Protein AF-A0A7C9PXB5-F1 (afdb_monomer)

Solvent-accessible surface area (backbone atoms only — not comparable to full-atom values): 5337 Å² total; per-residue (Å²): 134,88,87,90,86,83,90,83,81,83,83,68,93,81,85,78,86,75,67,83,74,81,74,66,80,72,75,82,74,79,71,58,60,49,77,48,75,48,77,46,96,82,60,24,37,37,39,38,42,39,38,73,98,49,60,51,28,45,37,37,40,29,51,61,88,68,51,77,48,75,51,76,48,70,60,80,77,85,125

Mean predicted aligned error: 15.79 Å

pLDDT: mean 73.5, std 18.85, range [40.22, 94.62]

Structur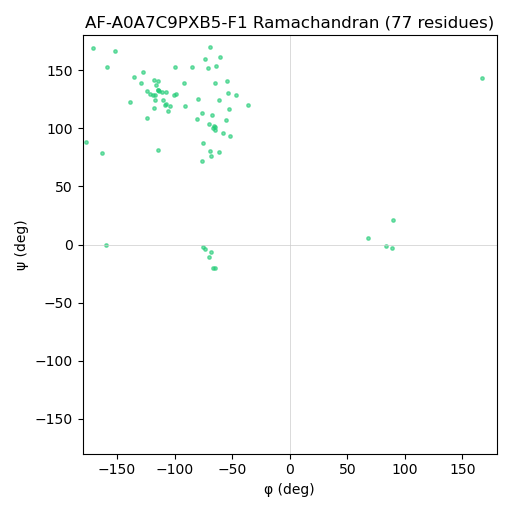e (mmCIF, N/CA/C/O backbone):
data_AF-A0A7C9PXB5-F1
#
_entry.id   AF-A0A7C9PXB5-F1
#
loop_
_atom_site.group_PDB
_atom_site.id
_atom_site.type_symbol
_atom_site.label_atom_id
_atom_site.label_alt_id
_atom_site.label_comp_id
_atom_site.label_asym_id
_atom_site.label_entity_id
_atom_site.label_seq_id
_atom_site.pdbx_PDB_ins_code
_atom_site.Cartn_x
_atom_site.Cartn_y
_atom_site.Cartn_z
_atom_site.occupancy
_atom_site.B_iso_or_equiv
_atom_site.auth_seq_id
_atom_site.auth_comp_id
_atom_site.auth_asym_id
_atom_site.auth_atom_id
_atom_site.pdbx_PDB_model_num
ATOM 1 N N . MET A 1 1 ? -20.212 -51.792 67.063 1.00 40.22 1 MET A N 1
ATOM 2 C CA . MET A 1 1 ? -18.804 -51.779 66.622 1.00 40.22 1 MET A CA 1
ATOM 3 C C . MET A 1 1 ? -18.776 -51.349 65.166 1.00 40.22 1 MET A C 1
ATOM 5 O O . MET A 1 1 ? -19.451 -51.971 64.357 1.00 40.22 1 MET A O 1
ATOM 9 N N . GLU A 1 2 ? -18.091 -50.239 64.890 1.00 46.84 2 GLU A N 1
ATOM 10 C CA . GLU A 1 2 ? -17.697 -49.747 63.556 1.00 46.84 2 GLU A CA 1
ATOM 11 C C . GLU A 1 2 ? 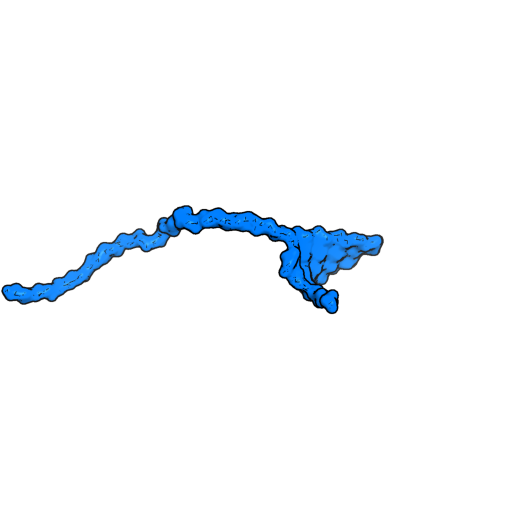-16.719 -50.744 62.891 1.00 46.84 2 GLU A C 1
ATOM 13 O O . GLU A 1 2 ? -16.073 -51.505 63.606 1.00 46.84 2 GLU A O 1
ATOM 18 N N . THR A 1 3 ? -16.620 -50.840 61.558 1.00 40.81 3 THR A N 1
ATOM 19 C CA . THR A 1 3 ? -15.724 -49.989 60.739 1.00 40.81 3 THR A CA 1
ATOM 20 C C . THR A 1 3 ? -16.116 -49.898 59.249 1.00 40.81 3 THR A C 1
ATOM 22 O O . THR A 1 3 ? -16.728 -50.793 58.672 1.00 40.81 3 THR A O 1
ATOM 25 N N . ARG A 1 4 ? -15.733 -48.766 58.634 1.00 50.75 4 ARG A N 1
ATOM 26 C CA . ARG A 1 4 ? -15.899 -48.347 57.225 1.00 50.75 4 ARG A CA 1
ATOM 27 C C . ARG A 1 4 ? -14.789 -48.874 56.297 1.00 50.75 4 ARG A C 1
ATOM 29 O O . ARG A 1 4 ? -13.650 -48.947 56.739 1.00 50.75 4 ARG A O 1
ATOM 36 N N . ALA A 1 5 ? -15.107 -49.039 55.006 1.00 46.28 5 ALA A N 1
ATOM 37 C CA . ALA A 1 5 ? -14.341 -48.675 53.784 1.00 46.28 5 ALA A CA 1
ATOM 38 C C . ALA A 1 5 ? -15.016 -49.388 52.584 1.00 46.28 5 ALA A C 1
ATOM 40 O O . ALA A 1 5 ? -15.503 -50.494 52.754 1.00 46.28 5 ALA A O 1
ATOM 41 N N . GLY A 1 6 ? -15.144 -48.881 51.359 1.00 46.78 6 GLY A N 1
ATOM 42 C CA . GLY A 1 6 ? -14.525 -47.763 50.664 1.00 46.78 6 GLY A CA 1
ATOM 43 C C . GLY A 1 6 ? -15.243 -47.538 49.320 1.00 46.78 6 GLY A C 1
ATOM 44 O O . GLY A 1 6 ? -16.106 -48.311 48.909 1.00 46.78 6 GLY A O 1
ATOM 45 N N . GLU A 1 7 ? -14.926 -46.414 48.693 1.00 43.66 7 GLU A N 1
ATOM 46 C CA . GLU A 1 7 ? -15.632 -45.785 47.579 1.00 43.66 7 GLU A CA 1
ATOM 47 C C . GLU A 1 7 ? -15.482 -46.476 46.208 1.00 43.66 7 GLU A C 1
ATOM 49 O O . GLU A 1 7 ? -14.495 -47.149 45.935 1.00 43.66 7 GLU A O 1
ATOM 54 N N . GLY A 1 8 ? -16.414 -46.186 45.292 1.00 43.66 8 GLY A N 1
ATOM 55 C CA . GLY A 1 8 ? -16.264 -46.447 43.857 1.00 43.66 8 GLY A CA 1
ATOM 56 C C . GLY A 1 8 ? -17.279 -45.649 43.039 1.00 43.66 8 GLY A C 1
ATOM 57 O O . GLY A 1 8 ? -18.333 -46.156 42.673 1.00 43.66 8 GLY A O 1
ATOM 58 N N . LYS A 1 9 ? -17.000 -44.355 42.841 1.00 52.66 9 LYS A N 1
ATOM 59 C CA . LYS A 1 9 ? -17.888 -43.363 42.217 1.00 52.66 9 LYS A CA 1
ATOM 60 C C . LYS A 1 9 ? -18.173 -43.676 40.739 1.00 52.66 9 LYS A C 1
ATOM 62 O O . LYS A 1 9 ? -17.280 -44.005 39.968 1.00 52.66 9 LYS A O 1
ATOM 67 N N . VAL A 1 10 ? -19.433 -43.475 40.360 1.00 48.38 10 VAL A N 1
ATOM 68 C CA . VAL A 1 10 ? -19.989 -43.536 39.003 1.00 48.38 10 VAL A CA 1
ATOM 69 C C . VAL A 1 10 ? -19.224 -42.586 38.064 1.00 48.38 10 VAL A C 1
ATOM 71 O O . VAL A 1 10 ? -19.415 -41.370 38.140 1.00 48.38 10 VAL A O 1
ATOM 74 N N . LEU A 1 11 ? -18.394 -43.108 37.154 1.00 48.28 11 LEU A N 1
ATOM 75 C CA . LEU A 1 11 ? -17.898 -42.330 36.013 1.00 48.28 11 LEU A CA 1
ATOM 76 C C . LEU A 1 11 ? -19.029 -42.206 34.985 1.00 48.28 11 LEU A C 1
ATOM 78 O O . LEU A 1 11 ? -19.180 -43.018 34.081 1.00 48.28 11 LEU A O 1
ATOM 82 N N . ARG A 1 12 ? -19.870 -41.181 35.151 1.00 53.72 12 ARG A N 1
ATOM 83 C CA . ARG A 1 12 ? -20.636 -40.636 34.028 1.00 53.72 12 ARG A CA 1
ATOM 84 C C . ARG A 1 12 ? -19.661 -39.798 33.217 1.00 53.72 12 ARG A C 1
ATOM 86 O O . ARG A 1 12 ? -19.212 -38.769 33.721 1.00 53.72 12 ARG A O 1
ATOM 93 N N . ASP A 1 13 ? -19.359 -40.230 31.997 1.00 47.09 13 ASP A N 1
ATOM 94 C CA . ASP A 1 13 ? -18.696 -39.424 30.973 1.00 47.09 13 ASP A CA 1
ATOM 95 C C . ASP A 1 13 ? -19.446 -38.100 30.795 1.00 47.09 13 ASP A C 1
ATOM 97 O O . ASP A 1 13 ? -20.449 -37.973 30.093 1.00 47.09 13 ASP A O 1
ATOM 101 N N . ARG A 1 14 ? -18.981 -37.097 31.534 1.00 52.59 14 ARG A N 1
ATOM 102 C CA . ARG A 1 14 ? -19.504 -35.741 31.564 1.00 52.59 14 ARG A CA 1
ATOM 103 C C . ARG A 1 14 ? -18.418 -34.839 31.001 1.00 52.59 14 ARG A C 1
ATOM 105 O O . ARG A 1 14 ? -17.692 -34.220 31.770 1.00 52.59 14 ARG A O 1
ATOM 112 N N . SER A 1 15 ? -18.302 -34.749 29.677 1.00 50.00 15 SER A N 1
ATOM 113 C CA . SER A 1 15 ? -17.754 -33.556 29.005 1.00 50.00 15 SER A CA 1
ATOM 114 C C . SER A 1 15 ? -17.785 -33.671 27.485 1.00 50.00 15 SER A C 1
ATOM 116 O O . SER A 1 15 ? -16.802 -34.049 26.864 1.00 50.00 15 SER A O 1
ATOM 118 N N . ALA A 1 16 ? -18.901 -33.260 26.885 1.00 52.06 16 ALA A N 1
ATOM 119 C CA . ALA A 1 16 ? -18.877 -32.609 25.568 1.00 52.06 16 ALA A CA 1
ATOM 120 C C . ALA A 1 16 ? -20.136 -31.778 25.264 1.00 52.06 16 ALA A C 1
ATOM 122 O O . ALA A 1 16 ? -20.191 -31.126 24.226 1.00 52.06 16 ALA A O 1
ATOM 123 N N . ALA A 1 17 ? -21.127 -31.705 26.162 1.00 51.22 17 ALA A N 1
ATOM 124 C CA . ALA A 1 17 ? -22.151 -30.664 26.088 1.00 51.22 17 ALA A CA 1
ATOM 125 C C . ALA A 1 17 ? -21.548 -29.341 26.586 1.00 51.22 17 ALA A C 1
ATOM 127 O O . ALA A 1 17 ? -21.812 -28.887 27.697 1.00 51.22 17 ALA A O 1
ATOM 128 N N . ARG A 1 18 ? -20.657 -28.753 25.781 1.00 54.41 18 ARG A N 1
ATOM 129 C CA . ARG A 1 18 ? -20.158 -27.397 25.998 1.00 54.41 18 ARG A CA 1
ATOM 130 C C . ARG A 1 18 ? -21.351 -26.468 25.788 1.00 54.41 18 ARG A C 1
ATOM 132 O O . ARG A 1 18 ? -21.774 -26.248 24.658 1.00 54.41 18 ARG A O 1
ATOM 139 N N . SER A 1 19 ? -21.931 -26.034 26.903 1.00 49.91 19 SER A N 1
ATOM 140 C CA . SER A 1 19 ? -23.105 -25.174 27.009 1.00 49.91 19 SER A CA 1
ATOM 141 C C . SER A 1 19 ? -23.156 -24.114 25.906 1.00 49.91 19 SER A C 1
ATOM 143 O O . SER A 1 19 ? -22.269 -23.272 25.796 1.00 49.91 19 SER A O 1
ATOM 145 N N . ALA A 1 20 ? -24.224 -24.144 25.107 1.00 56.53 20 ALA A N 1
ATOM 146 C CA . ALA A 1 20 ? -24.595 -23.063 24.192 1.00 56.53 20 ALA A CA 1
ATOM 147 C C . ALA A 1 20 ? -25.176 -21.838 24.933 1.00 56.53 20 ALA A C 1
ATOM 149 O O . ALA A 1 20 ? -25.457 -20.812 24.317 1.00 56.53 20 ALA A O 1
ATOM 150 N N . ALA A 1 21 ? -25.345 -21.930 26.255 1.00 54.12 21 ALA A N 1
ATOM 151 C CA . ALA A 1 21 ? -25.687 -20.811 27.115 1.00 54.12 21 ALA A CA 1
ATOM 152 C C . ALA A 1 21 ? -24.419 -19.988 27.396 1.00 54.12 21 ALA A C 1
ATOM 154 O O . ALA A 1 21 ? -23.429 -20.543 27.853 1.00 54.12 21 ALA A O 1
ATOM 155 N N . GLU A 1 22 ? -24.467 -18.684 27.116 1.00 55.09 22 GLU A N 1
ATOM 156 C CA . GLU A 1 22 ? -23.389 -17.684 27.265 1.00 55.09 22 GLU A CA 1
ATOM 157 C C . GLU A 1 22 ? -22.438 -17.454 26.083 1.00 55.09 22 GLU A C 1
ATOM 159 O O . GLU A 1 22 ? -21.407 -16.792 26.235 1.00 55.09 22 GLU A O 1
ATOM 164 N N . ARG A 1 23 ? -22.822 -17.803 24.849 1.00 58.66 23 ARG A N 1
ATOM 165 C CA . ARG A 1 23 ? -22.337 -16.992 23.720 1.00 58.66 23 ARG A CA 1
ATOM 166 C C . ARG A 1 23 ? -23.010 -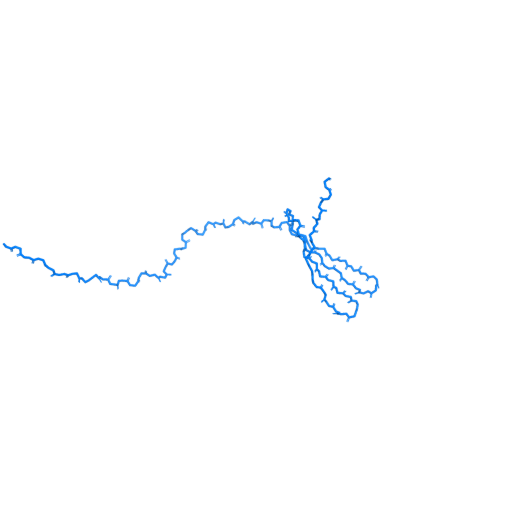15.622 23.799 1.00 58.66 23 ARG A C 1
ATOM 168 O O . ARG A 1 23 ? -23.998 -15.373 23.116 1.00 58.66 23 ARG A O 1
ATOM 175 N N . LYS A 1 24 ? -22.486 -14.743 24.665 1.00 66.12 24 LYS A N 1
ATOM 176 C CA . LYS A 1 24 ? -22.790 -13.309 24.617 1.00 66.12 24 LYS A CA 1
ATOM 177 C C . LYS A 1 24 ? -22.641 -12.897 23.151 1.00 66.12 24 LYS A C 1
ATOM 179 O O . LYS A 1 24 ? -21.618 -13.267 22.560 1.00 66.12 24 LYS A O 1
ATOM 184 N N . PRO A 1 25 ? -23.634 -12.223 22.544 1.00 67.81 25 PRO A N 1
ATOM 185 C CA . PRO A 1 25 ? -23.482 -11.741 21.182 1.00 67.81 25 PRO A CA 1
ATOM 186 C C . PRO A 1 25 ? -22.185 -10.944 21.157 1.00 67.81 25 PRO A C 1
ATOM 188 O O . PRO A 1 25 ? -22.030 -9.989 21.922 1.00 67.81 25 PRO A O 1
ATOM 191 N N . GLN A 1 26 ? -21.206 -11.405 20.37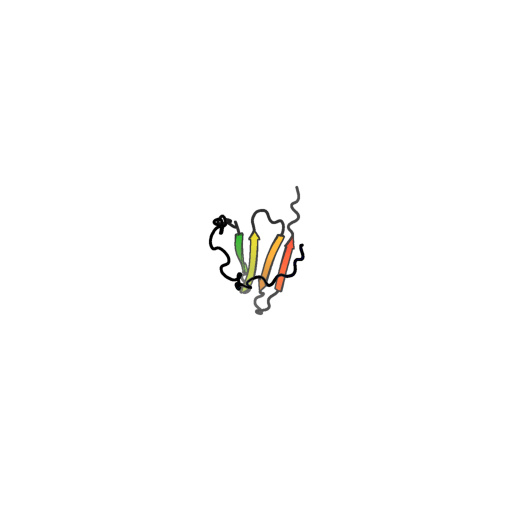4 1.00 63.22 26 GLN A N 1
ATOM 192 C CA . GLN A 1 26 ? -20.006 -10.608 20.208 1.00 63.22 26 GLN A CA 1
ATOM 193 C C . GLN A 1 26 ? -20.483 -9.304 19.581 1.00 63.22 26 GLN A C 1
ATOM 195 O O . GLN A 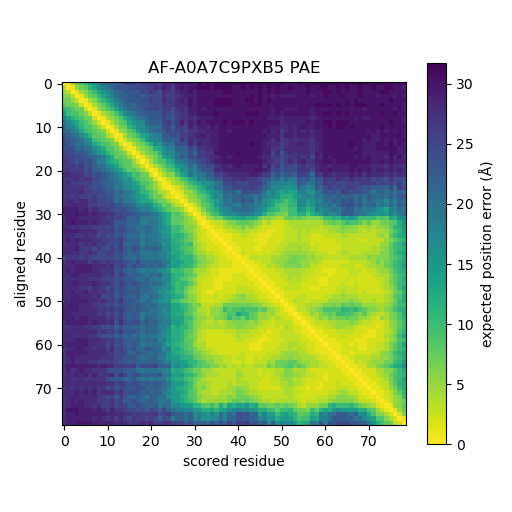1 26 ? -21.184 -9.367 18.564 1.00 63.22 26 GLN A O 1
ATOM 200 N N . PRO A 1 27 ? -20.195 -8.143 20.193 1.00 65.31 27 PRO A N 1
ATOM 201 C CA . PRO A 1 27 ? -20.529 -6.891 19.552 1.00 65.31 27 PRO A CA 1
ATOM 202 C C . PRO A 1 27 ? -19.891 -6.942 18.169 1.00 65.31 27 PRO A C 1
ATOM 204 O O . PRO A 1 27 ? -18.718 -7.305 18.044 1.00 65.31 27 PRO A O 1
ATOM 207 N N . LEU A 1 28 ? -20.676 -6.639 17.134 1.00 62.94 28 LEU A N 1
ATOM 208 C CA . LEU A 1 28 ? -20.131 -6.403 15.807 1.00 62.94 28 LEU A CA 1
ATOM 209 C C . LEU A 1 28 ? -19.146 -5.250 15.975 1.00 62.94 28 LEU A C 1
ATOM 211 O O . LEU A 1 28 ? -19.535 -4.086 16.050 1.00 62.94 28 LEU A O 1
ATOM 215 N N . SER A 1 29 ? -17.865 -5.579 16.140 1.00 61.50 29 SER A N 1
ATOM 216 C CA . SER A 1 29 ? -16.811 -4.588 16.115 1.00 61.50 29 SER A CA 1
ATOM 217 C C . SER A 1 29 ? -16.834 -4.058 14.695 1.00 61.50 29 SER A C 1
ATOM 219 O O . SER A 1 29 ? -16.371 -4.733 13.773 1.00 61.50 29 SER A O 1
ATOM 221 N N . MET A 1 30 ? -17.445 -2.884 14.518 1.00 61.22 30 MET A N 1
ATOM 222 C CA . MET A 1 30 ? -17.326 -2.071 13.316 1.00 61.22 30 MET A CA 1
ATOM 223 C C . MET A 1 30 ? -15.848 -1.706 13.213 1.00 61.22 30 MET A C 1
ATOM 225 O O . MET A 1 30 ? -15.394 -0.665 13.679 1.00 61.22 30 MET A O 1
ATOM 229 N N . SER A 1 31 ? -15.057 -2.654 12.716 1.00 64.62 31 SER A N 1
ATOM 230 C CA . SER A 1 31 ? -13.655 -2.457 12.427 1.00 64.62 31 SER A CA 1
ATOM 231 C C . SER A 1 31 ? -13.638 -1.433 11.312 1.00 64.62 31 SER A C 1
ATOM 233 O O . SER A 1 31 ? -13.866 -1.782 10.156 1.00 64.62 31 SER A O 1
ATOM 235 N N . ASN A 1 32 ? -13.418 -0.168 11.670 1.00 75.31 32 ASN A N 1
ATOM 236 C CA . ASN A 1 32 ? -13.221 0.922 10.724 1.00 75.31 32 ASN A CA 1
ATOM 237 C C . ASN A 1 32 ? -11.883 0.687 10.020 1.00 75.31 32 ASN A C 1
ATOM 239 O O . ASN A 1 32 ? -10.843 1.248 10.368 1.00 75.31 32 ASN A O 1
ATOM 243 N N . ARG A 1 33 ? -11.905 -0.263 9.089 1.00 81.25 33 ARG A N 1
ATOM 244 C CA . ARG A 1 33 ? -10.777 -0.722 8.303 1.00 81.25 33 ARG A CA 1
ATOM 245 C C . ARG A 1 33 ? -10.947 -0.174 6.900 1.00 81.25 33 ARG A C 1
ATOM 247 O O . ARG A 1 33 ? -11.856 -0.570 6.178 1.00 81.25 33 ARG A O 1
ATOM 254 N N . SER A 1 34 ? -10.034 0.700 6.514 1.00 86.38 34 SER A N 1
ATOM 255 C CA . SER A 1 34 ? -9.979 1.274 5.178 1.00 86.38 34 SER A CA 1
ATOM 256 C C . SER A 1 34 ? -8.949 0.522 4.348 1.00 86.38 34 SER A C 1
ATOM 258 O O . SER A 1 34 ? -7.805 0.346 4.774 1.00 86.38 34 SER A O 1
ATOM 260 N N . ASN A 1 35 ? -9.345 0.099 3.151 1.00 90.69 35 ASN A N 1
ATOM 261 C CA . ASN A 1 35 ? -8.437 -0.440 2.146 1.00 90.69 35 ASN A CA 1
ATOM 262 C C . ASN A 1 35 ? -8.311 0.598 1.029 1.00 90.69 35 ASN A C 1
ATOM 264 O O . ASN A 1 35 ? -9.310 0.950 0.409 1.00 90.69 35 ASN A O 1
ATOM 268 N N . ILE A 1 36 ? -7.100 1.086 0.778 1.00 90.62 36 ILE A N 1
ATOM 269 C CA . ILE A 1 36 ? -6.812 2.032 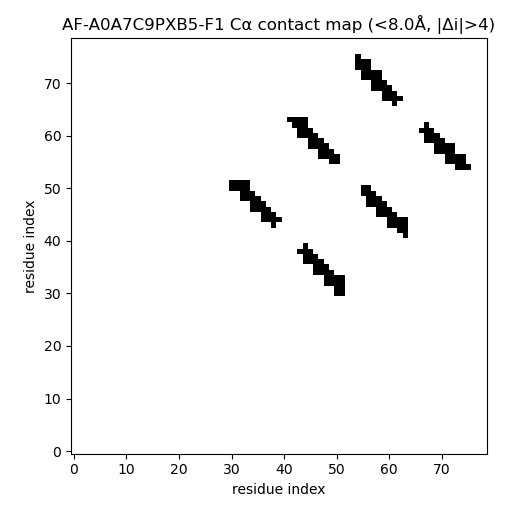-0.302 1.00 90.62 36 ILE A CA 1
ATOM 270 C C . ILE A 1 36 ? -5.911 1.342 -1.316 1.00 90.62 36 ILE A C 1
ATOM 272 O O . ILE A 1 36 ? -4.923 0.721 -0.929 1.00 90.62 36 ILE A O 1
ATOM 276 N N . THR A 1 37 ? -6.247 1.461 -2.598 1.00 93.81 37 THR A N 1
ATOM 277 C CA . THR A 1 37 ? -5.408 0.976 -3.698 1.00 93.81 37 THR A CA 1
ATOM 278 C C . THR A 1 37 ? -5.017 2.152 -4.579 1.00 93.81 37 THR A C 1
ATOM 280 O O . THR A 1 37 ? -5.878 2.920 -5.000 1.00 93.81 37 THR A O 1
ATOM 283 N N . TYR A 1 38 ? -3.724 2.283 -4.842 1.00 92.25 38 TYR A N 1
ATOM 284 C CA . TYR A 1 38 ? -3.131 3.266 -5.734 1.00 92.25 38 TYR A CA 1
ATOM 285 C C . TYR A 1 38 ? -2.664 2.544 -6.991 1.00 92.25 38 TYR A C 1
ATOM 287 O O . TYR A 1 38 ? -1.983 1.522 -6.886 1.00 92.25 38 TYR A O 1
ATOM 295 N N . TYR A 1 39 ? -3.029 3.077 -8.152 1.00 93.81 39 TYR A N 1
ATOM 296 C CA . TYR A 1 39 ? -2.554 2.610 -9.448 1.00 93.81 39 TYR A CA 1
ATOM 297 C C . TYR A 1 39 ? -1.654 3.682 -10.042 1.00 93.81 39 TYR A C 1
ATOM 299 O O . TYR A 1 39 ? -2.020 4.858 -10.069 1.00 93.81 39 TYR A O 1
ATOM 307 N N . SER A 1 40 ? -0.485 3.263 -10.498 1.00 93.88 40 SER A N 1
ATOM 308 C CA . SER A 1 40 ? 0.480 4.110 -11.179 1.00 93.88 40 SER A CA 1
ATOM 309 C C . SER A 1 40 ? 0.372 3.901 -12.692 1.00 93.88 40 SER A C 1
ATOM 311 O O . SER A 1 40 ? -0.042 2.839 -13.162 1.00 93.88 40 SER A O 1
ATOM 313 N N . SER A 1 41 ? 0.724 4.923 -13.474 1.00 94.38 41 SER A N 1
ATOM 314 C CA . SER A 1 41 ? 0.647 4.890 -14.945 1.00 94.38 41 SER A CA 1
ATOM 315 C C . SER A 1 41 ? 1.626 3.908 -15.593 1.00 94.38 41 SER A C 1
ATOM 317 O O . SER A 1 41 ? 1.409 3.491 -16.725 1.00 94.38 41 SER A O 1
ATOM 319 N N . ASP A 1 42 ? 2.676 3.516 -14.874 1.00 92.44 42 ASP A N 1
ATOM 320 C CA . ASP A 1 42 ? 3.635 2.478 -15.261 1.00 92.44 42 ASP A CA 1
ATOM 321 C C . ASP A 1 42 ? 3.078 1.048 -15.103 1.00 92.44 42 ASP A C 1
ATOM 323 O O . ASP A 1 42 ? 3.776 0.088 -15.417 1.00 92.44 42 ASP A O 1
ATOM 327 N N . GLY A 1 43 ? 1.840 0.893 -14.611 1.00 91.06 43 GLY A N 1
ATOM 328 C CA . GLY A 1 43 ? 1.199 -0.395 -14.335 1.00 91.06 43 GLY A CA 1
ATOM 329 C C . GLY A 1 43 ? 1.457 -0.934 -12.924 1.00 91.06 43 GLY A C 1
ATOM 330 O O . GLY A 1 43 ? 0.894 -1.965 -12.551 1.00 91.06 43 GLY A O 1
ATOM 331 N N . SER A 1 44 ? 2.262 -0.240 -12.117 1.00 94.31 44 SER A N 1
ATOM 332 C CA . SER A 1 44 ? 2.491 -0.597 -10.718 1.00 94.31 44 SER A CA 1
ATOM 333 C C . SER A 1 44 ? 1.243 -0.322 -9.867 1.00 94.31 44 SER A C 1
ATOM 335 O O . SER A 1 44 ? 0.443 0.576 -10.148 1.00 94.31 44 SER A O 1
ATOM 337 N N . ARG A 1 45 ? 1.068 -1.074 -8.777 1.00 94.12 45 ARG A N 1
ATOM 338 C CA . ARG A 1 45 ? -0.007 -0.862 -7.797 1.00 94.12 45 ARG A CA 1
ATOM 339 C C . ARG A 1 45 ? 0.492 -0.947 -6.360 1.00 94.12 45 ARG A C 1
ATOM 341 O O . ARG A 1 45 ? 1.316 -1.791 -6.015 1.00 94.12 45 ARG A O 1
ATOM 348 N N . ALA A 1 46 ? -0.078 -0.125 -5.490 1.00 92.44 46 ALA A N 1
ATOM 349 C CA . ALA A 1 46 ? 0.148 -0.185 -4.051 1.00 92.44 46 ALA A CA 1
ATOM 350 C C . ALA A 1 46 ? -1.184 -0.330 -3.315 1.00 92.44 46 ALA A C 1
ATOM 352 O O . ALA A 1 46 ? -2.118 0.422 -3.564 1.00 92.44 46 ALA A O 1
ATOM 353 N N . GLN A 1 47 ? -1.277 -1.263 -2.375 1.00 93.00 47 GLN A N 1
ATOM 354 C CA . GLN A 1 47 ? -2.450 -1.470 -1.534 1.00 93.00 47 GLN A CA 1
ATOM 355 C C . GLN A 1 47 ? -2.091 -1.210 -0.074 1.00 93.00 47 GLN A C 1
ATOM 357 O O . GLN A 1 47 ? -1.187 -1.843 0.468 1.00 93.00 47 GLN A O 1
ATOM 362 N N . ARG A 1 48 ? -2.823 -0.312 0.584 1.00 91.62 48 ARG A N 1
ATOM 363 C CA . ARG A 1 48 ? -2.667 0.014 2.002 1.00 91.62 48 ARG A CA 1
ATOM 364 C C . ARG A 1 48 ? -3.930 -0.348 2.767 1.00 91.62 48 ARG A C 1
ATOM 366 O O . ARG A 1 48 ? -5.025 0.081 2.418 1.00 91.62 48 ARG A O 1
ATOM 373 N N . GLN A 1 49 ? -3.761 -1.092 3.848 1.00 91.12 49 GLN A N 1
ATOM 374 C CA . GLN A 1 49 ? -4.812 -1.390 4.805 1.00 91.12 49 GLN A CA 1
ATOM 375 C C . GLN A 1 49 ? -4.553 -0.612 6.092 1.00 91.12 49 GLN A C 1
ATOM 377 O O . GLN A 1 49 ? -3.531 -0.808 6.756 1.00 91.12 49 GLN A O 1
ATOM 382 N N . MET A 1 50 ? -5.509 0.227 6.466 1.00 86.94 50 MET A N 1
ATOM 383 C CA . MET A 1 50 ? -5.484 1.009 7.694 1.00 86.94 50 MET A CA 1
ATOM 384 C C . MET A 1 50 ? -6.633 0.583 8.590 1.00 86.94 50 MET A C 1
ATOM 386 O O . MET A 1 50 ? -7.750 0.405 8.117 1.00 86.94 50 MET A O 1
ATOM 390 N N . THR A 1 51 ? -6.363 0.451 9.881 1.00 84.19 51 THR A N 1
ATOM 391 C CA . THR A 1 51 ? -7.399 0.276 10.898 1.00 84.19 51 THR A CA 1
ATOM 392 C C . THR A 1 51 ? -7.439 1.560 11.710 1.00 84.19 51 THR A C 1
ATOM 394 O O . THR A 1 51 ? -6.405 1.987 12.227 1.00 84.19 51 THR A O 1
ATOM 397 N N . GLN A 1 52 ? -8.605 2.196 11.814 1.00 76.25 52 GLN A N 1
ATOM 398 C CA . GLN A 1 52 ? -8.779 3.379 12.651 1.00 76.25 52 GLN A CA 1
ATOM 399 C C . GLN A 1 52 ? -8.321 3.060 14.083 1.00 76.25 52 GLN A C 1
ATOM 401 O O . GLN A 1 52 ? -8.531 1.954 14.581 1.00 76.25 52 GLN A O 1
ATOM 406 N N . ASN A 1 53 ? -7.649 4.015 14.726 1.00 77.50 53 ASN A N 1
ATOM 407 C CA . ASN A 1 53 ? -7.014 3.879 16.045 1.00 77.50 53 ASN A CA 1
ATOM 408 C C . ASN A 1 53 ? -5.793 2.941 16.107 1.00 77.50 53 ASN A C 1
ATOM 410 O O . ASN A 1 53 ? -5.235 2.750 17.187 1.00 77.50 53 ASN A O 1
ATOM 414 N N . GLN A 1 54 ? -5.310 2.405 14.980 1.00 80.25 54 GLN A N 1
ATOM 415 C CA . GLN A 1 54 ? -4.001 1.754 14.922 1.00 80.25 54 GLN A CA 1
ATOM 416 C C . GLN A 1 54 ? -2.961 2.693 14.312 1.00 80.25 54 GLN A C 1
ATOM 418 O O . GLN A 1 54 ? -3.129 3.216 13.215 1.00 80.25 54 GLN A O 1
ATOM 423 N N . LYS A 1 55 ? -1.831 2.862 15.009 1.00 79.88 55 LYS A N 1
ATOM 424 C CA . LYS A 1 55 ? -0.662 3.589 14.482 1.00 79.88 55 LYS A CA 1
ATOM 425 C C . LYS A 1 55 ? 0.052 2.825 13.370 1.00 79.88 55 LYS A C 1
ATOM 427 O O . LYS A 1 55 ? 0.947 3.369 12.733 1.00 79.88 55 LYS A O 1
ATOM 432 N N . THR A 1 56 ? -0.299 1.561 13.153 1.00 82.94 56 THR A N 1
ATOM 433 C CA . THR A 1 56 ? 0.333 0.730 12.140 1.00 82.94 56 THR A CA 1
ATOM 434 C C . THR A 1 56 ? -0.639 0.346 11.040 1.00 82.94 56 THR A C 1
ATOM 436 O O . THR A 1 56 ? -1.795 0.027 11.296 1.00 82.94 56 THR A O 1
ATOM 439 N N . SER A 1 57 ? -0.137 0.346 9.812 1.00 87.06 57 SER A N 1
ATOM 440 C CA . SER A 1 57 ? -0.863 -0.058 8.612 1.00 87.06 57 SER A CA 1
ATOM 441 C C . SER A 1 57 ? -0.066 -1.105 7.845 1.00 87.06 57 SER A C 1
ATOM 443 O O . SER A 1 57 ? 1.166 -1.086 7.865 1.00 87.06 57 SER A O 1
ATOM 445 N N . ASN A 1 58 ? -0.764 -2.014 7.174 1.00 91.06 58 ASN A N 1
ATOM 446 C CA . ASN A 1 58 ? -0.131 -2.987 6.288 1.00 91.06 58 ASN A CA 1
ATOM 447 C C . ASN A 1 58 ? -0.096 -2.409 4.877 1.00 91.06 58 ASN A C 1
ATOM 449 O O . ASN A 1 58 ? -1.075 -1.799 4.440 1.00 91.06 58 ASN A O 1
ATOM 453 N N . ILE A 1 59 ? 1.009 -2.607 4.165 1.00 92.06 59 ILE A N 1
ATOM 454 C CA . ILE A 1 59 ? 1.161 -2.164 2.784 1.00 92.06 59 ILE A CA 1
ATOM 455 C C . ILE A 1 59 ? 1.654 -3.315 1.910 1.00 92.06 59 ILE A C 1
ATOM 457 O O . ILE A 1 59 ? 2.492 -4.116 2.314 1.00 92.06 59 ILE A O 1
ATOM 461 N N . THR A 1 60 ? 1.099 -3.417 0.713 1.00 94.62 60 THR A N 1
ATOM 462 C CA . THR A 1 60 ? 1.557 -4.305 -0.352 1.00 94.62 60 THR A CA 1
ATOM 463 C C . THR A 1 60 ? 1.901 -3.441 -1.551 1.00 94.62 60 THR A C 1
ATOM 465 O O . THR A 1 60 ? 1.078 -2.634 -1.969 1.00 94.62 60 THR A O 1
ATOM 468 N N . TYR A 1 61 ? 3.084 -3.621 -2.117 1.00 93.88 61 TYR A N 1
ATOM 469 C CA . TYR A 1 61 ? 3.496 -3.008 -3.370 1.00 93.88 61 TYR A CA 1
ATOM 470 C C . TYR A 1 61 ? 3.683 -4.098 -4.423 1.00 93.88 61 TYR A C 1
ATOM 472 O O . TYR A 1 61 ? 4.316 -5.118 -4.147 1.00 93.88 61 TYR A O 1
ATOM 480 N N . CYS A 1 62 ? 3.117 -3.892 -5.605 1.00 93.75 62 CYS A N 1
ATOM 481 C CA . CYS A 1 62 ? 3.327 -4.726 -6.777 1.00 93.75 62 CYS A CA 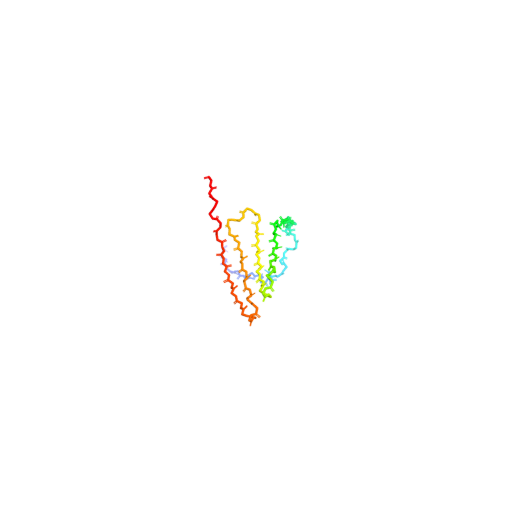1
ATOM 482 C C . CYS A 1 62 ? 3.823 -3.822 -7.907 1.00 93.75 62 CYS A C 1
ATOM 484 O O . CYS A 1 62 ? 3.022 -3.023 -8.398 1.00 93.75 62 CYS A O 1
ATOM 486 N N . PRO A 1 63 ? 5.098 -3.904 -8.313 1.00 92.81 63 PRO A N 1
ATOM 487 C CA . PRO A 1 63 ? 5.561 -3.209 -9.498 1.00 92.81 63 PRO A CA 1
ATOM 488 C C . PRO A 1 63 ? 4.962 -3.847 -10.760 1.00 92.81 63 PRO A C 1
ATOM 490 O O . PRO A 1 63 ? 4.342 -4.916 -10.716 1.00 92.81 63 PRO A O 1
ATOM 493 N N . SER A 1 64 ? 5.138 -3.178 -11.895 1.00 92.81 64 SER A N 1
ATOM 494 C CA . SER A 1 64 ? 4.653 -3.638 -13.201 1.00 92.81 64 SER A CA 1
ATOM 495 C C . SER A 1 64 ? 5.304 -4.933 -13.699 1.00 92.81 64 SER A C 1
ATOM 497 O O . SER A 1 64 ? 4.714 -5.642 -14.509 1.00 92.81 64 SER A O 1
ATOM 499 N N . ASP A 1 65 ? 6.471 -5.288 -13.160 1.00 92.38 65 ASP A N 1
ATOM 5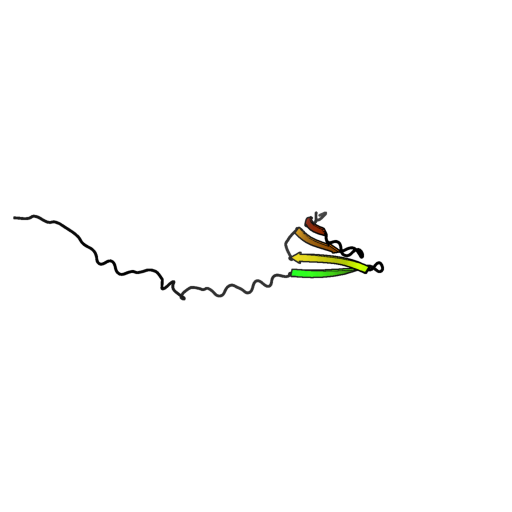00 C CA . ASP A 1 65 ? 7.150 -6.570 -13.381 1.00 92.38 65 ASP A CA 1
ATOM 501 C C . ASP A 1 65 ? 6.417 -7.771 -12.744 1.00 92.38 65 ASP A C 1
ATOM 503 O O . ASP A 1 65 ? 6.803 -8.920 -12.950 1.00 92.38 65 ASP A O 1
ATOM 507 N N . GLY A 1 66 ? 5.357 -7.517 -11.967 1.00 88.19 66 GLY A N 1
ATOM 508 C CA . GLY A 1 66 ? 4.566 -8.537 -11.285 1.00 88.19 66 GLY A CA 1
ATOM 509 C C . GLY A 1 66 ? 5.146 -8.996 -9.946 1.00 88.19 66 GLY A C 1
ATOM 510 O O . GLY A 1 66 ? 4.514 -9.810 -9.263 1.00 88.19 66 GLY A O 1
ATOM 511 N N . SER A 1 67 ? 6.296 -8.463 -9.527 1.00 94.19 67 SER A N 1
ATOM 512 C CA . SER A 1 67 ? 6.873 -8.732 -8.211 1.00 94.19 67 SER A CA 1
ATOM 513 C C . SER A 1 67 ? 5.919 -8.280 -7.093 1.00 94.19 67 SER A C 1
ATOM 515 O O . SER A 1 67 ? 4.989 -7.494 -7.292 1.00 94.19 67 SER A O 1
ATOM 517 N N . ARG A 1 68 ? 6.107 -8.782 -5.868 1.00 93.56 68 ARG A N 1
ATOM 518 C CA . ARG A 1 68 ? 5.277 -8.379 -4.724 1.00 93.56 68 ARG A CA 1
ATOM 519 C C . ARG A 1 68 ? 6.108 -8.199 -3.468 1.00 93.56 68 ARG A C 1
ATOM 521 O O . ARG A 1 68 ? 6.685 -9.154 -2.959 1.00 93.56 68 ARG A O 1
ATOM 528 N N . THR A 1 69 ? 6.033 -7.004 -2.899 1.00 93.88 69 THR A N 1
ATOM 529 C CA . THR A 1 69 ? 6.650 -6.667 -1.615 1.00 93.88 69 THR A CA 1
ATOM 530 C C . THR A 1 69 ? 5.562 -6.356 -0.599 1.00 93.88 69 THR A C 1
ATOM 532 O O . THR A 1 69 ? 4.627 -5.608 -0.882 1.00 93.88 69 THR A O 1
ATOM 535 N N . GLN A 1 70 ? 5.661 -6.932 0.596 1.00 94.56 70 GLN A N 1
ATOM 536 C CA . GLN A 1 70 ? 4.743 -6.659 1.701 1.00 94.56 70 GLN A CA 1
ATOM 537 C C . GLN A 1 70 ? 5.506 -6.058 2.871 1.00 94.56 70 GLN A C 1
ATOM 539 O O . GLN A 1 70 ? 6.627 -6.463 3.167 1.00 94.56 70 GLN A O 1
ATOM 544 N N . GLY A 1 71 ? 4.888 -5.095 3.544 1.00 92.06 71 GLY A N 1
ATOM 545 C CA . GLY A 1 71 ? 5.500 -4.402 4.662 1.00 92.06 71 GLY A CA 1
ATOM 546 C C . GLY A 1 71 ? 4.480 -3.891 5.663 1.00 92.06 71 GLY A C 1
ATOM 547 O O . GLY A 1 71 ? 3.274 -3.824 5.409 1.00 92.06 71 GLY A O 1
ATOM 548 N N . ARG A 1 72 ? 4.995 -3.504 6.825 1.00 91.00 72 ARG A N 1
ATOM 549 C CA . ARG A 1 72 ? 4.226 -2.897 7.903 1.00 91.00 72 ARG A CA 1
ATOM 550 C C . ARG A 1 72 ? 4.766 -1.489 8.133 1.00 91.00 72 ARG A C 1
ATOM 552 O O . ARG A 1 72 ? 5.932 -1.321 8.467 1.00 91.00 72 ARG A O 1
ATOM 559 N N . MET A 1 73 ? 3.923 -0.482 7.928 1.00 84.69 73 MET A N 1
ATOM 560 C CA . MET A 1 73 ? 4.281 0.926 8.090 1.00 84.69 73 MET A CA 1
ATOM 561 C C . MET A 1 73 ? 3.695 1.455 9.396 1.00 84.69 73 MET A C 1
ATOM 563 O O . MET A 1 73 ? 2.471 1.479 9.565 1.00 84.69 73 MET A O 1
ATOM 567 N N . THR A 1 74 ? 4.564 1.898 10.302 1.00 85.69 74 THR A N 1
ATOM 568 C CA . THR A 1 74 ? 4.181 2.613 11.525 1.00 85.69 74 THR A CA 1
ATOM 569 C C . THR A 1 74 ? 4.164 4.105 11.237 1.00 85.69 74 THR A C 1
ATOM 571 O O . THR A 1 74 ? 5.177 4.685 10.861 1.00 85.69 74 THR A O 1
ATOM 574 N N . GLN A 1 75 ? 3.003 4.729 11.396 1.00 75.94 75 GLN A N 1
ATOM 575 C CA . GLN A 1 75 ? 2.853 6.164 11.251 1.00 75.94 75 GLN A CA 1
ATOM 576 C C . GLN A 1 75 ? 3.308 6.835 12.549 1.00 75.94 75 GLN A C 1
ATOM 578 O O . GLN A 1 75 ? 2.621 6.766 13.572 1.00 75.94 75 GLN A O 1
ATOM 583 N N . ASN A 1 76 ? 4.460 7.504 12.505 1.00 71.12 76 ASN A N 1
ATOM 584 C CA . ASN A 1 76 ? 4.798 8.499 13.514 1.00 71.12 76 ASN A CA 1
ATOM 585 C C . ASN A 1 76 ? 3.878 9.699 13.280 1.00 71.12 76 ASN A C 1
ATOM 587 O O . ASN A 1 76 ? 4.052 10.446 12.320 1.00 71.12 76 ASN A O 1
ATOM 591 N N . GLN A 1 77 ? 2.856 9.858 14.119 1.00 55.28 77 GLN A N 1
ATOM 592 C CA . GLN A 1 77 ? 2.114 11.113 14.162 1.00 55.28 77 GLN A CA 1
ATOM 593 C C . GLN A 1 77 ? 3.075 12.168 14.723 1.00 55.28 77 GLN A C 1
ATOM 595 O O . GLN A 1 77 ? 3.470 12.067 15.882 1.00 55.28 77 GLN A O 1
ATOM 600 N N . LYS A 1 78 ? 3.500 13.131 13.895 1.00 52.50 78 LYS A N 1
ATOM 601 C CA . LYS A 1 78 ? 4.024 14.401 14.408 1.00 52.50 78 LYS A CA 1
ATOM 602 C C . LYS A 1 78 ? 2.836 15.091 15.083 1.00 52.50 78 LYS A C 1
ATOM 604 O O . LYS A 1 78 ? 1.935 15.542 14.382 1.00 52.50 78 LYS A O 1
ATOM 609 N N . THR A 1 79 ? 2.797 15.03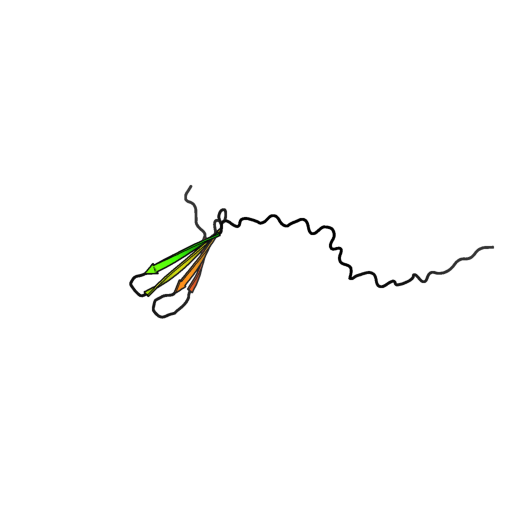3 16.410 1.00 46.38 79 THR A N 1
ATOM 610 C CA . THR A 1 79 ? 1.998 15.934 17.252 1.00 46.38 79 THR A CA 1
ATOM 611 C C . THR A 1 79 ? 2.600 17.322 17.227 1.00 46.38 79 THR A C 1
ATOM 613 O O . THR A 1 79 ? 3.852 17.384 17.281 1.00 46.38 79 THR A O 1
#

Secondary structure (DSSP, 8-state):
-------------------STT-PPPP-----EEEEEEE-TTS-EEEEEEETT-SEEEEEEE-TTS--EEEEEE-----

Nearest PDB structures (foldseek):
  5hal-assembly1_A  TM=7.306E-01  e=1.483E+00  Burkholderia vietnamiensis G4
  6cp9-assembly4_H  TM=7.478E-01  e=3.332E+00  Klebsiella pneumoniae 342
  6y2r-assembly1_B  TM=6.762E-01  e=1.980E+00  Escherichia coli K-12
  3hg0-assembly1_A  TM=5.171E-01  e=5.293E+00  Lactococcus phage TP901-1
  2f0c-assembly1_C  TM=5.037E-01  e=6.295E+00  Lactococcus phage TP901-1

Radius of gyration: 28.84 Å; Cα contacts (8 Å, |Δi|>4): 90; chains: 1; bounding box: 33×68×82 Å

Foldseek 3Di:
DDDDDDDDDDPDPPDDPPDPPPPPPDPPPPFQKDWDKDADPQRKIKIWIDTPPAQKIKIWTAGNVRDIDIDIDGHDPPD

Sequence (79 aa):
METRAGEGKVLRDRSAARSAAERKPQPLSMSNRSNITYYSSDGSRAQRQMTQNQKTSNITYCPSDGSRTQGRMTQNQKT